Protein AF-A0A661DTH5-F1 (afdb_monomer_lite)

pLDDT: mean 93.06, std 5.43, range [72.56, 98.31]

Sequence (80 aa):
SLIGTGESVASRLFVGWFGPRGLASIVFAIIVINAKVPNGEFMALVVICTVFFSLVAHGVTAHPLARWIAKKEAEAEAEA

Foldseek 3Di:
DCPPVPDDPLVVVLVVLVDQQDDVLLVVLVVQVVVVPVCSVVSNVVSVVRNVVSCVVSVVVVVVSVVVVVVVVVVVVVVD

Radius of gyration: 18.2 Å; chains: 1; bounding box: 34×24×54 Å

Secondary structure (DSSP, 8-state):
--TTS---HHHHHHHHHS----HHHHHHHHHHHHTT-TTHHHHHHHHHHHHHHHHHHHHHHHHHHHHHHHHHHHHHHH--

Structure (mmCIF, N/CA/C/O backbone):
data_AF-A0A661DTH5-F1
#
_entry.id   AF-A0A661DTH5-F1
#
loop_
_atom_site.group_PDB
_atom_site.id
_atom_site.type_symbol
_atom_site.label_atom_id
_atom_site.label_alt_id
_atom_site.label_comp_id
_atom_site.label_asym_id
_atom_site.label_entity_id
_atom_site.label_seq_id
_atom_site.pdbx_PDB_ins_code
_atom_site.Cartn_x
_atom_site.Cartn_y
_atom_site.Cartn_z
_atom_site.occupancy
_atom_site.B_iso_or_equiv
_atom_site.auth_seq_id
_atom_site.auth_comp_id
_atom_site.auth_asym_id
_atom_site.auth_atom_id
_atom_site.pdbx_PDB_model_num
ATOM 1 N N . SER A 1 1 ? 10.672 10.867 -4.322 1.00 76.44 1 SER A N 1
ATOM 2 C CA . SER A 1 1 ? 10.157 11.283 -5.643 1.00 76.44 1 SER A CA 1
ATOM 3 C C . SER A 1 1 ? 11.152 10.832 -6.696 1.00 76.44 1 SER A C 1
ATOM 5 O O . SER A 1 1 ? 12.335 11.009 -6.452 1.00 76.44 1 SER A O 1
ATOM 7 N N . LEU A 1 2 ? 10.701 10.245 -7.812 1.00 87.81 2 LEU A N 1
ATOM 8 C CA . LEU A 1 2 ? 11.566 9.860 -8.947 1.00 87.81 2 LEU A CA 1
ATOM 9 C C . LEU A 1 2 ? 11.607 10.935 -10.053 1.00 87.81 2 LEU A C 1
ATOM 11 O O . LEU A 1 2 ? 12.122 10.703 -11.144 1.00 87.81 2 LEU A O 1
ATOM 15 N N . ILE A 1 3 ? 11.031 12.114 -9.802 1.00 90.88 3 ILE A N 1
ATOM 16 C CA . ILE A 1 3 ? 11.115 13.255 -10.723 1.00 90.88 3 ILE A CA 1
ATOM 17 C C . ILE A 1 3 ? 12.589 13.655 -10.877 1.00 90.88 3 ILE A C 1
ATOM 19 O O . ILE A 1 3 ? 13.280 13.819 -9.877 1.00 90.88 3 ILE A O 1
ATOM 23 N N . GLY A 1 4 ? 13.049 13.820 -12.119 1.00 90.75 4 GLY A N 1
ATOM 24 C CA . GLY A 1 4 ? 14.417 14.257 -12.424 1.00 90.75 4 GLY A CA 1
ATOM 25 C C . GLY A 1 4 ? 15.465 13.142 -12.489 1.00 90.75 4 GLY A C 1
ATOM 26 O O . GLY A 1 4 ? 16.634 13.441 -12.685 1.00 90.75 4 GLY A O 1
ATOM 27 N N . THR A 1 5 ? 15.066 11.873 -12.360 1.00 90.12 5 THR A N 1
ATOM 28 C CA . THR A 1 5 ? 15.986 10.717 -12.426 1.00 90.12 5 THR A CA 1
ATOM 29 C C . THR A 1 5 ? 16.304 10.245 -13.850 1.00 90.12 5 THR A C 1
ATOM 31 O O . THR A 1 5 ? 17.120 9.351 -14.016 1.00 90.12 5 THR A O 1
ATOM 34 N N . GLY A 1 6 ? 15.659 10.813 -14.876 1.00 89.31 6 GLY A N 1
ATOM 35 C CA . GLY A 1 6 ? 15.740 10.318 -16.258 1.00 89.31 6 GLY A CA 1
ATOM 36 C C . GLY A 1 6 ? 14.865 9.088 -16.537 1.00 89.31 6 GLY A C 1
ATOM 37 O O . GLY A 1 6 ? 14.667 8.745 -17.695 1.00 89.31 6 GLY A O 1
ATOM 38 N N . GLU A 1 7 ? 14.278 8.481 -15.500 1.00 88.81 7 GLU A N 1
ATOM 39 C CA . GLU A 1 7 ? 13.380 7.330 -15.623 1.00 88.81 7 GLU A CA 1
ATOM 40 C C . GLU A 1 7 ? 12.116 7.637 -16.428 1.00 88.81 7 GLU A C 1
ATOM 42 O O . GLU A 1 7 ? 11.480 8.694 -16.275 1.00 88.81 7 GLU A O 1
ATOM 47 N N . SER A 1 8 ? 11.697 6.647 -17.219 1.00 90.19 8 SER A N 1
ATOM 48 C CA . SER A 1 8 ? 10.460 6.717 -17.988 1.00 90.19 8 SER A CA 1
ATOM 49 C C . SER A 1 8 ? 9.250 6.911 -17.064 1.00 90.19 8 SER A C 1
ATOM 51 O O . SER A 1 8 ? 9.206 6.450 -15.918 1.00 90.19 8 SER A O 1
ATOM 53 N N . VAL A 1 9 ? 8.210 7.592 -17.554 1.00 89.75 9 VAL A N 1
ATOM 54 C CA . VAL A 1 9 ? 6.974 7.795 -16.773 1.00 89.75 9 VAL A CA 1
ATOM 55 C C . VAL A 1 9 ? 6.339 6.452 -16.385 1.00 89.75 9 VAL A C 1
ATOM 57 O O . VAL A 1 9 ? 5.810 6.327 -15.281 1.00 89.75 9 VAL A O 1
ATOM 60 N N . ALA A 1 10 ? 6.436 5.443 -17.255 1.00 90.06 10 ALA A N 1
ATOM 61 C CA . ALA A 1 10 ? 5.920 4.100 -17.004 1.00 90.06 10 ALA A CA 1
ATOM 62 C C . ALA A 1 10 ? 6.653 3.403 -15.843 1.00 90.06 10 ALA A C 1
ATOM 64 O O . ALA A 1 10 ? 5.991 2.934 -14.917 1.00 90.06 10 ALA A O 1
ATOM 65 N N . SER A 1 11 ? 7.993 3.414 -15.846 1.00 90.50 11 SER A N 1
ATOM 66 C CA . SER A 1 11 ? 8.832 2.883 -14.757 1.00 90.50 11 SER A CA 1
ATOM 67 C C . SER 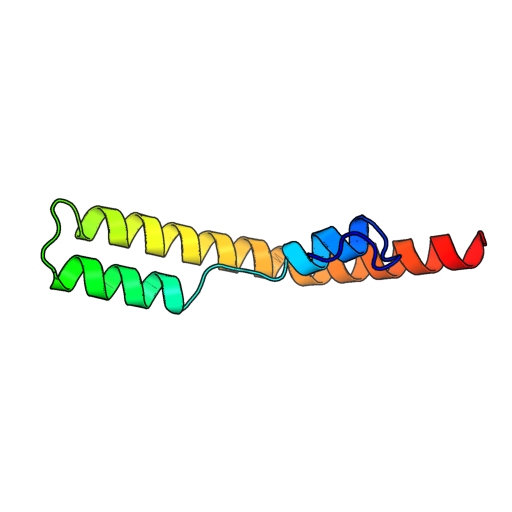A 1 11 ? 8.492 3.558 -13.423 1.00 90.50 11 SER A C 1
ATOM 69 O O . SER A 1 11 ? 8.181 2.907 -12.422 1.00 90.50 11 SER A O 1
ATOM 71 N N . ARG A 1 12 ? 8.387 4.892 -13.426 1.00 92.12 12 ARG A N 1
ATOM 72 C CA . ARG A 1 12 ? 8.037 5.669 -12.227 1.00 92.12 12 ARG A CA 1
ATOM 73 C C . ARG A 1 12 ? 6.662 5.311 -11.659 1.00 92.12 12 ARG A C 1
ATOM 75 O O . ARG A 1 12 ? 6.517 5.207 -10.440 1.00 92.12 12 ARG A O 1
ATOM 82 N N . LEU A 1 13 ? 5.654 5.148 -12.517 1.00 90.62 13 LEU A N 1
ATOM 83 C CA . LEU A 1 13 ? 4.306 4.752 -12.098 1.00 90.62 13 LEU A CA 1
ATOM 84 C C . LEU A 1 13 ? 4.271 3.313 -11.581 1.00 90.62 13 LEU A C 1
ATOM 86 O O . LEU A 1 13 ? 3.568 3.041 -10.614 1.00 90.62 13 LEU A O 1
ATOM 90 N N . PHE A 1 14 ? 5.052 2.412 -12.169 1.00 90.50 14 PHE A N 1
ATOM 91 C CA . PHE A 1 14 ? 5.154 1.027 -11.719 1.00 90.50 14 PHE A CA 1
ATOM 92 C C . PHE A 1 14 ? 5.788 0.886 -10.345 1.00 90.50 14 PHE A C 1
ATOM 94 O O . PHE A 1 14 ? 5.254 0.178 -9.494 1.00 90.50 14 PHE A O 1
ATOM 101 N N . VAL A 1 15 ? 6.875 1.614 -10.092 1.00 90.81 15 VAL A N 1
ATOM 102 C CA . VAL A 1 15 ? 7.472 1.672 -8.755 1.00 90.81 15 VAL A CA 1
ATOM 103 C C . VAL A 1 15 ? 6.465 2.234 -7.749 1.00 90.81 15 VAL A C 1
ATOM 105 O O . VAL A 1 15 ? 6.329 1.702 -6.652 1.00 90.81 15 VAL A O 1
ATOM 108 N N . GLY A 1 16 ? 5.697 3.262 -8.127 1.00 89.94 16 GLY A N 1
ATOM 109 C CA . GLY A 1 16 ? 4.606 3.783 -7.295 1.00 89.94 16 GLY A CA 1
ATOM 110 C C . GLY A 1 16 ? 3.468 2.778 -7.068 1.00 89.94 16 GLY A C 1
ATOM 111 O O . GLY A 1 16 ? 2.860 2.764 -6.000 1.00 89.94 16 GLY A O 1
ATOM 112 N N . TRP A 1 17 ? 3.200 1.916 -8.049 1.00 91.31 17 TRP A N 1
ATOM 113 C CA . TRP A 1 17 ? 2.221 0.835 -7.958 1.00 91.31 17 TRP A CA 1
ATOM 114 C C . TRP A 1 17 ? 2.673 -0.292 -7.013 1.00 91.31 17 TRP A C 1
ATOM 116 O O . TRP A 1 17 ? 1.826 -0.974 -6.439 1.00 91.31 17 TRP A O 1
ATOM 126 N N . PHE A 1 18 ? 3.984 -0.444 -6.781 1.00 84.12 18 PHE A N 1
ATOM 127 C CA . PHE A 1 18 ? 4.632 -1.395 -5.857 1.00 84.12 18 PHE A CA 1
ATOM 128 C C . PHE A 1 18 ? 4.472 -1.057 -4.358 1.00 84.12 18 PHE A C 1
ATOM 130 O O . PHE A 1 18 ? 5.359 -1.303 -3.543 1.00 84.12 18 PHE A O 1
ATOM 137 N N . GLY A 1 19 ? 3.317 -0.509 -3.973 1.00 86.44 19 GLY A N 1
ATOM 138 C CA . GLY A 1 19 ? 3.009 -0.097 -2.601 1.00 86.44 19 GLY A CA 1
ATOM 139 C C . GLY A 1 19 ? 1.636 -0.559 -2.107 1.00 86.44 19 GLY A C 1
ATOM 140 O O . GLY A 1 19 ? 0.816 0.296 -1.759 1.00 86.44 19 GLY A O 1
ATOM 141 N N . PRO A 1 20 ? 1.338 -1.874 -2.070 1.00 94.25 20 PRO A N 1
ATOM 142 C CA . PRO A 1 20 ? 0.071 -2.348 -1.526 1.00 94.25 20 PRO A CA 1
ATOM 143 C C . PRO A 1 20 ? -0.067 -2.004 -0.035 1.00 94.25 20 PRO A C 1
ATOM 145 O O . PRO A 1 20 ? 0.907 -1.964 0.721 1.00 94.25 20 PRO A O 1
ATOM 148 N N . ARG A 1 21 ? -1.306 -1.782 0.415 1.00 96.25 21 ARG A N 1
ATOM 149 C CA . ARG A 1 21 ? -1.620 -1.639 1.846 1.00 96.25 21 ARG A CA 1
ATOM 150 C C . ARG A 1 21 ? -1.393 -2.979 2.558 1.00 96.25 21 ARG A C 1
ATOM 152 O O . ARG A 1 21 ? -1.674 -4.032 1.995 1.00 96.25 21 ARG A O 1
ATOM 159 N N . GLY A 1 22 ? -0.914 -2.945 3.804 1.00 93.06 22 GLY A N 1
ATOM 160 C CA . GLY A 1 22 ? -0.508 -4.158 4.528 1.00 93.06 22 GLY A CA 1
ATOM 161 C C . GLY A 1 22 ? -0.474 -4.000 6.050 1.00 93.06 22 GLY A C 1
ATOM 162 O O . GLY A 1 22 ? -1.347 -3.359 6.635 1.00 93.06 22 GLY A O 1
ATOM 163 N N . LEU A 1 23 ? 0.555 -4.574 6.689 1.00 94.81 23 LEU A N 1
ATOM 164 C CA . LEU A 1 23 ? 0.674 -4.712 8.150 1.00 94.81 23 LEU A CA 1
ATOM 165 C C . LEU A 1 23 ? 0.512 -3.393 8.913 1.00 94.81 23 LEU A C 1
ATOM 167 O O . LEU A 1 23 ? -0.211 -3.357 9.904 1.00 94.81 23 LEU A O 1
ATOM 171 N N . ALA A 1 24 ? 1.133 -2.305 8.450 1.00 96.69 24 ALA A N 1
ATOM 172 C CA . ALA A 1 24 ? 1.070 -1.021 9.152 1.00 96.69 24 ALA A CA 1
ATOM 173 C C . ALA A 1 24 ? -0.375 -0.515 9.304 1.00 96.69 24 ALA A C 1
ATOM 175 O O . ALA A 1 24 ? -0.762 -0.039 10.369 1.00 96.69 24 ALA A O 1
ATOM 176 N N . SER A 1 25 ? -1.201 -0.674 8.264 1.00 97.62 25 SER A N 1
ATOM 177 C CA . SER A 1 25 ? -2.616 -0.297 8.317 1.00 97.62 25 SER A CA 1
ATOM 178 C C . SER A 1 25 ? -3.390 -1.145 9.331 1.00 97.62 25 SER A C 1
ATOM 180 O O . SER A 1 25 ? -4.191 -0.599 10.084 1.00 97.62 25 SER A O 1
ATOM 182 N N . ILE A 1 26 ? -3.115 -2.451 9.403 1.00 97.38 26 ILE A N 1
ATOM 183 C CA . ILE A 1 26 ? -3.750 -3.357 10.373 1.00 97.38 26 ILE A CA 1
ATOM 184 C C . ILE A 1 26 ? -3.356 -2.999 11.811 1.00 97.38 26 ILE A C 1
ATOM 186 O O . ILE A 1 26 ? -4.222 -2.915 12.678 1.00 97.38 26 ILE A O 1
ATOM 190 N N . VAL A 1 27 ? -2.074 -2.719 12.063 1.00 98.06 27 VAL A N 1
ATOM 191 C CA . VAL A 1 27 ? -1.597 -2.288 13.387 1.00 98.06 27 VAL A CA 1
ATOM 192 C C . VAL A 1 27 ? -2.299 -1.001 13.823 1.00 98.06 27 VAL A C 1
ATOM 194 O O . VAL A 1 27 ? -2.770 -0.920 14.956 1.00 98.06 27 VAL A O 1
ATOM 197 N N . PHE A 1 28 ? -2.460 -0.023 12.926 1.00 97.88 28 PHE A N 1
ATOM 198 C CA . PHE A 1 28 ? -3.214 1.191 13.248 1.00 97.88 28 PHE A CA 1
ATOM 199 C C . PHE A 1 28 ? -4.695 0.926 13.525 1.00 97.88 28 PHE A C 1
ATOM 201 O O . PHE A 1 28 ? -5.238 1.515 14.457 1.00 97.88 28 PHE A O 1
ATOM 208 N N . ALA A 1 29 ? -5.345 0.022 12.788 1.00 97.88 29 ALA A N 1
ATOM 209 C CA . ALA A 1 29 ? -6.723 -0.368 13.087 1.00 97.88 29 ALA A CA 1
ATOM 210 C C . ALA A 1 29 ? -6.853 -0.973 14.498 1.00 97.88 29 ALA A C 1
ATOM 212 O O . ALA A 1 29 ? -7.774 -0.621 15.233 1.00 97.88 29 ALA A O 1
ATOM 213 N N . ILE A 1 30 ? -5.894 -1.809 14.914 1.00 98.00 30 ILE A N 1
ATOM 214 C CA . ILE A 1 30 ? -5.847 -2.372 16.273 1.00 98.00 30 ILE A CA 1
ATOM 215 C C . ILE A 1 30 ? -5.664 -1.265 17.321 1.00 98.00 30 ILE A C 1
ATOM 217 O O . ILE A 1 30 ? -6.352 -1.269 18.341 1.00 98.00 30 ILE A O 1
ATOM 221 N N . ILE A 1 31 ? -4.781 -0.291 17.072 1.00 98.19 31 ILE A N 1
ATOM 222 C CA . ILE A 1 31 ? -4.586 0.865 17.965 1.00 98.19 31 ILE A CA 1
ATOM 223 C C . ILE A 1 31 ? -5.892 1.659 18.121 1.00 98.19 31 ILE A C 1
ATOM 225 O O . ILE A 1 31 ? -6.265 1.995 19.242 1.00 98.19 31 ILE A O 1
ATOM 229 N N . VAL A 1 32 ? -6.611 1.918 17.023 1.00 97.81 32 VAL A N 1
ATOM 230 C CA . VAL A 1 32 ? -7.896 2.645 17.024 1.00 97.81 32 VAL A CA 1
ATOM 231 C C . VAL A 1 32 ? -8.967 1.904 17.829 1.00 97.81 32 VAL A C 1
ATOM 233 O O . VAL A 1 32 ? -9.651 2.527 18.644 1.00 97.81 32 VAL A O 1
ATOM 236 N N . ILE A 1 33 ? -9.090 0.585 17.644 1.00 98.06 33 ILE A N 1
ATOM 237 C CA . ILE A 1 33 ? -10.018 -0.249 18.423 1.00 98.06 33 ILE A CA 1
ATOM 238 C C . ILE A 1 33 ? -9.660 -0.192 19.915 1.00 98.06 33 ILE A C 1
ATOM 240 O O . ILE A 1 33 ? -10.526 0.071 20.748 1.00 98.06 33 ILE A O 1
ATOM 244 N N . ASN A 1 34 ? -8.382 -0.377 20.260 1.00 98.06 34 ASN A N 1
ATOM 245 C CA . ASN A 1 34 ? -7.921 -0.365 21.652 1.00 98.06 34 ASN A C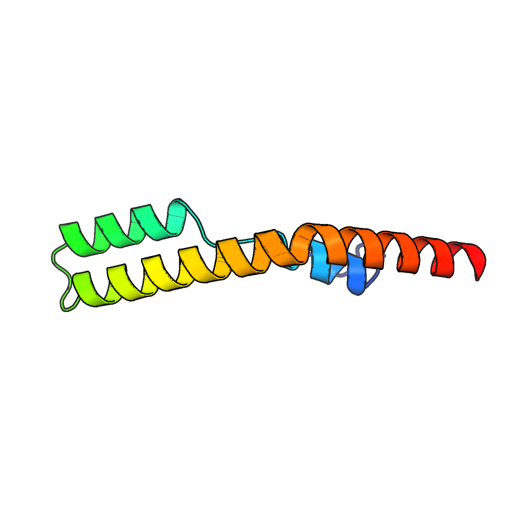A 1
ATOM 246 C C . ASN A 1 34 ? -8.107 0.998 22.329 1.00 98.06 34 ASN A C 1
ATOM 248 O O . ASN A 1 34 ? -8.414 1.060 23.519 1.00 98.06 34 ASN A O 1
ATOM 252 N N . ALA A 1 35 ? -7.973 2.088 21.574 1.00 98.00 35 ALA A N 1
ATOM 253 C CA . ALA A 1 35 ? -8.236 3.441 22.050 1.00 98.00 35 ALA A CA 1
ATOM 254 C C . ALA A 1 35 ? -9.738 3.754 22.212 1.00 98.00 35 ALA A C 1
ATOM 256 O O . ALA A 1 35 ? -10.078 4.851 22.651 1.00 98.00 35 ALA A O 1
ATOM 257 N N . LYS A 1 36 ? -10.637 2.811 21.881 1.00 97.19 36 LYS A N 1
ATOM 258 C CA . LYS A 1 36 ? -12.103 2.956 21.960 1.00 97.19 36 LYS A CA 1
ATOM 259 C C . LYS A 1 36 ? -12.613 4.202 21.235 1.00 97.19 36 LYS A C 1
ATOM 261 O O . LYS A 1 36 ? -13.537 4.874 21.693 1.00 97.19 36 LYS A O 1
ATOM 266 N N . VAL A 1 37 ? -11.998 4.511 20.095 1.00 97.25 37 VAL A N 1
ATOM 267 C CA . VAL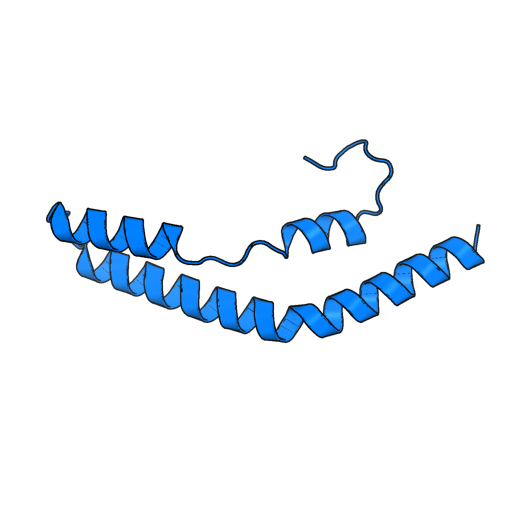 A 1 37 ? -12.432 5.620 19.243 1.00 97.25 37 VAL A CA 1
ATOM 268 C C . VAL A 1 37 ? -13.870 5.347 18.780 1.00 97.25 37 VAL A C 1
ATOM 270 O O . VAL A 1 37 ? -14.170 4.212 18.388 1.00 97.25 37 VAL A O 1
ATOM 273 N N . PRO A 1 38 ? -14.769 6.350 18.798 1.00 98.06 38 PRO A N 1
ATOM 274 C CA . PRO A 1 38 ? -16.110 6.195 18.249 1.00 98.06 38 PRO A CA 1
ATOM 275 C C . PRO A 1 38 ? -16.061 5.635 16.822 1.00 98.06 38 PRO A C 1
ATOM 277 O O . PRO A 1 38 ? -15.310 6.130 15.984 1.00 98.06 38 PRO A O 1
ATOM 280 N N . ASN A 1 39 ? -16.862 4.604 16.545 1.00 97.38 39 ASN A N 1
ATOM 281 C CA . ASN A 1 39 ? -16.884 3.879 15.266 1.00 97.38 39 ASN A CA 1
ATOM 282 C C . ASN A 1 39 ? -15.574 3.145 14.896 1.00 97.38 39 ASN A C 1
ATOM 284 O O . ASN A 1 39 ? -15.358 2.832 13.725 1.00 97.38 39 ASN A O 1
ATOM 288 N N . GLY A 1 40 ? -14.711 2.827 15.867 1.00 97.62 40 GLY A N 1
ATOM 289 C CA . GLY A 1 40 ? -13.435 2.144 15.619 1.00 97.62 40 GLY A CA 1
ATOM 290 C C . GLY A 1 40 ? -13.565 0.792 14.904 1.00 97.62 40 GLY A C 1
ATOM 291 O O . GLY A 1 40 ? -12.753 0.483 14.035 1.00 97.62 40 GLY A O 1
ATOM 292 N N . GLU A 1 41 ? -14.617 0.018 15.190 1.00 97.12 41 GLU A N 1
ATOM 293 C CA . GLU A 1 41 ? -14.897 -1.244 14.483 1.00 97.12 41 GLU A CA 1
ATOM 294 C C . GLU A 1 41 ? -15.216 -1.022 13.000 1.00 97.12 41 GLU A C 1
ATOM 296 O O . GLU A 1 41 ? -14.696 -1.727 12.135 1.00 97.12 41 GLU A O 1
ATOM 301 N N . PHE A 1 42 ? -16.014 0.004 12.686 1.00 98.12 42 PHE A N 1
ATOM 302 C CA . PHE A 1 42 ? -16.317 0.369 11.303 1.00 98.12 42 PHE A CA 1
ATOM 303 C C . PHE A 1 42 ? -15.052 0.811 10.558 1.00 98.12 42 PHE A C 1
ATOM 305 O O . PHE A 1 42 ? -14.805 0.370 9.436 1.00 98.12 42 PHE A O 1
ATOM 312 N N . MET A 1 43 ? -14.202 1.621 11.198 1.00 98.19 43 MET A N 1
ATOM 313 C CA . MET A 1 43 ? -12.908 2.013 10.632 1.00 98.19 43 MET A CA 1
ATOM 314 C C . MET A 1 43 ? -12.018 0.795 10.361 1.00 98.19 43 MET A C 1
ATOM 316 O O . MET A 1 43 ? -11.410 0.703 9.295 1.00 98.19 43 MET A O 1
ATOM 320 N N . ALA A 1 44 ? -11.961 -0.158 11.293 1.00 97.81 44 ALA A N 1
ATOM 321 C CA . ALA A 1 44 ? -11.193 -1.383 11.119 1.00 97.81 44 ALA A CA 1
ATOM 322 C C . ALA A 1 44 ? -11.710 -2.224 9.946 1.00 97.81 44 ALA A C 1
ATOM 324 O O . ALA A 1 44 ? -10.905 -2.699 9.147 1.00 97.81 44 ALA A O 1
ATOM 325 N N . LEU A 1 45 ? -13.031 -2.339 9.778 1.00 98.25 45 LEU A N 1
ATOM 326 C CA . LEU A 1 45 ? -13.635 -3.023 8.635 1.00 98.25 45 LEU A CA 1
ATOM 327 C C . LEU A 1 45 ? -13.226 -2.368 7.308 1.00 98.25 45 LEU A C 1
ATOM 329 O O . LEU A 1 45 ? -12.771 -3.059 6.397 1.00 98.25 45 LEU A O 1
ATOM 333 N N . VAL A 1 46 ? -13.284 -1.035 7.219 1.00 98.12 46 VAL A N 1
ATOM 334 C CA . VAL A 1 46 ? -12.822 -0.288 6.035 1.00 98.12 46 VAL A CA 1
ATOM 335 C C . VAL A 1 46 ? -11.340 -0.549 5.757 1.00 98.12 46 VAL A C 1
ATOM 337 O O . VAL A 1 46 ? -10.957 -0.783 4.607 1.00 98.12 46 VAL A O 1
ATOM 340 N N . VAL A 1 47 ? -10.495 -0.543 6.792 1.00 98.25 47 VAL A N 1
ATOM 341 C CA . VAL A 1 47 ? -9.060 -0.826 6.657 1.00 98.25 47 VAL A CA 1
ATOM 342 C C . VAL A 1 47 ? -8.826 -2.245 6.142 1.00 98.25 47 VAL A C 1
ATOM 344 O O . VAL A 1 47 ? -8.062 -2.416 5.193 1.00 98.25 47 VAL A O 1
ATOM 347 N N . ILE A 1 48 ? -9.495 -3.245 6.717 1.00 98.00 48 ILE A N 1
ATOM 348 C CA . ILE A 1 48 ? -9.363 -4.650 6.315 1.00 98.00 48 ILE A CA 1
ATOM 349 C C . ILE A 1 48 ? -9.788 -4.827 4.855 1.00 98.00 48 ILE A C 1
ATOM 351 O O . ILE A 1 48 ? -9.030 -5.396 4.071 1.00 98.00 48 ILE A O 1
ATOM 355 N N . CYS A 1 49 ? -10.942 -4.281 4.456 1.00 98.31 49 CYS A N 1
ATOM 356 C CA . CYS A 1 49 ? -11.392 -4.316 3.064 1.00 98.31 49 CYS A CA 1
ATOM 357 C C . CYS A 1 49 ? -10.387 -3.637 2.124 1.00 98.31 49 CYS A C 1
ATOM 359 O O . CYS A 1 49 ? -10.057 -4.183 1.074 1.00 98.31 49 CYS A O 1
ATOM 361 N N . THR A 1 50 ? -9.851 -2.477 2.511 1.00 97.81 50 THR A N 1
ATOM 362 C CA . THR A 1 50 ? -8.851 -1.749 1.714 1.00 97.81 50 THR A CA 1
ATOM 363 C C . THR A 1 50 ? -7.573 -2.567 1.535 1.00 97.81 50 THR A C 1
ATOM 365 O O . THR A 1 50 ? -7.049 -2.651 0.427 1.00 97.81 50 THR A O 1
ATOM 368 N N . VAL A 1 51 ? -7.071 -3.182 2.610 1.00 97.69 51 VAL A N 1
ATOM 369 C CA . VAL A 1 51 ? -5.886 -4.051 2.574 1.00 97.69 51 VAL A CA 1
ATOM 370 C C . VAL A 1 51 ? -6.147 -5.260 1.679 1.00 97.69 51 VAL A C 1
ATOM 372 O O . VAL A 1 51 ? -5.340 -5.535 0.796 1.00 97.69 51 VAL A O 1
ATOM 375 N N . PHE A 1 52 ? -7.295 -5.923 1.835 1.00 97.81 52 PHE A N 1
ATOM 376 C CA . PHE A 1 52 ? -7.676 -7.074 1.018 1.00 97.81 52 PHE A CA 1
ATOM 377 C C . PHE A 1 52 ? -7.737 -6.728 -0.474 1.00 97.81 52 PHE A C 1
ATOM 379 O O . PHE A 1 52 ? -7.052 -7.356 -1.281 1.00 97.81 52 PHE A O 1
ATOM 386 N N . PHE A 1 53 ? -8.495 -5.693 -0.850 1.00 97.62 53 PHE A N 1
ATOM 387 C CA . PHE A 1 53 ? -8.604 -5.287 -2.250 1.00 97.62 53 PHE A CA 1
ATOM 388 C C . PHE A 1 53 ? -7.270 -4.801 -2.817 1.00 97.62 53 PHE A C 1
ATOM 390 O O . PHE A 1 53 ? -6.962 -5.099 -3.967 1.00 97.62 53 PHE A O 1
ATOM 397 N N . SER A 1 54 ? -6.452 -4.108 -2.020 1.00 96.69 54 SER A N 1
ATOM 398 C CA . SER A 1 54 ? -5.117 -3.676 -2.436 1.00 96.69 54 SER A CA 1
ATOM 399 C C . SER A 1 54 ? -4.192 -4.864 -2.706 1.00 96.69 54 SER A C 1
ATOM 401 O O . SER A 1 54 ? -3.520 -4.867 -3.733 1.00 96.69 54 SER A O 1
ATOM 403 N N . LEU A 1 55 ? -4.190 -5.880 -1.839 1.00 95.12 55 LEU A N 1
ATOM 404 C CA . LEU A 1 55 ? -3.421 -7.114 -2.021 1.00 95.12 55 LEU A CA 1
ATOM 405 C C . LEU A 1 55 ? -3.857 -7.877 -3.269 1.00 95.12 55 LEU A C 1
ATOM 407 O O . LEU A 1 55 ? -3.007 -8.269 -4.064 1.00 95.12 55 LEU A O 1
ATOM 411 N N . VAL A 1 56 ? -5.166 -8.057 -3.466 1.00 95.94 56 VAL A N 1
ATOM 412 C CA . VAL A 1 56 ? -5.702 -8.754 -4.643 1.00 95.94 56 VAL A CA 1
ATOM 413 C C . VAL A 1 56 ? -5.370 -7.986 -5.920 1.00 95.94 56 VAL A C 1
ATOM 415 O O . VAL A 1 56 ? -4.800 -8.560 -6.845 1.00 95.94 56 VAL A O 1
ATOM 418 N N . ALA A 1 57 ? -5.669 -6.684 -5.968 1.00 95.00 57 ALA A N 1
ATOM 419 C CA . ALA A 1 57 ? -5.392 -5.857 -7.136 1.00 95.00 57 ALA A CA 1
ATOM 420 C C . ALA A 1 57 ? -3.896 -5.851 -7.465 1.00 95.00 57 ALA A C 1
ATOM 422 O O . ALA A 1 57 ? -3.521 -6.059 -8.617 1.00 95.00 57 ALA A O 1
ATOM 423 N N . HIS A 1 58 ? -3.032 -5.672 -6.465 1.00 94.62 58 HIS A N 1
ATOM 424 C CA . HIS A 1 58 ? -1.590 -5.664 -6.674 1.00 94.62 58 HIS A CA 1
ATOM 425 C C . HIS A 1 58 ? -1.066 -7.041 -7.103 1.00 94.62 58 HIS A C 1
ATOM 427 O O . HIS A 1 58 ? -0.355 -7.137 -8.098 1.00 94.62 58 HIS A O 1
ATOM 433 N N . GLY A 1 59 ? -1.476 -8.118 -6.429 1.00 93.25 59 GLY A N 1
ATOM 434 C CA . GLY A 1 59 ? -1.062 -9.483 -6.761 1.00 93.25 59 GLY A CA 1
ATOM 435 C C . GLY A 1 59 ? -1.457 -9.902 -8.179 1.00 93.25 59 GLY A C 1
ATOM 436 O O . GLY A 1 59 ? -0.643 -10.473 -8.900 1.00 93.25 59 GLY A O 1
ATOM 437 N N . VAL A 1 60 ? -2.673 -9.558 -8.617 1.00 96.00 60 VAL A N 1
ATOM 438 C CA . VAL A 1 60 ? -3.149 -9.849 -9.981 1.00 96.00 60 VAL A CA 1
ATOM 439 C C . VAL A 1 60 ? -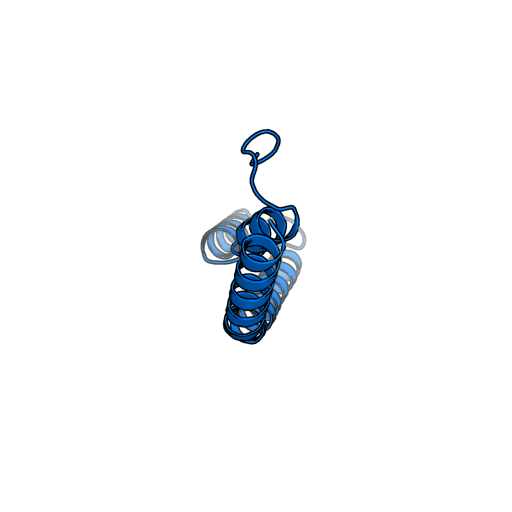2.418 -9.003 -11.029 1.00 96.00 60 VAL A C 1
ATOM 441 O O . VAL A 1 60 ? -2.125 -9.492 -12.120 1.00 96.00 60 VAL A O 1
ATOM 444 N N . THR A 1 61 ? -2.106 -7.740 -10.724 1.00 94.69 61 THR A N 1
ATOM 445 C CA . THR A 1 61 ? -1.513 -6.807 -11.699 1.00 94.69 61 THR A CA 1
ATOM 446 C C . THR A 1 61 ? 0.014 -6.825 -11.748 1.00 94.69 61 THR A C 1
ATOM 448 O O . THR A 1 61 ? 0.567 -6.422 -12.768 1.00 94.69 61 THR A O 1
ATOM 451 N N . ALA A 1 62 ? 0.710 -7.319 -10.720 1.00 92.31 62 ALA A N 1
ATOM 452 C CA . ALA A 1 62 ? 2.171 -7.244 -10.626 1.00 92.31 62 ALA A CA 1
ATOM 453 C C . ALA A 1 62 ? 2.883 -7.918 -11.811 1.00 92.31 62 ALA A C 1
ATOM 455 O O . ALA A 1 62 ? 3.691 -7.293 -12.497 1.00 92.31 62 ALA A O 1
ATOM 456 N N . HIS A 1 63 ? 2.546 -9.179 -12.092 1.00 92.12 63 HIS A N 1
ATOM 457 C CA . HIS A 1 63 ? 3.158 -9.939 -13.182 1.00 92.12 63 HIS A CA 1
ATOM 458 C C . HIS A 1 63 ? 2.857 -9.372 -14.588 1.00 92.12 63 HIS A C 1
ATOM 460 O O . HIS A 1 63 ? 3.798 -9.206 -15.371 1.00 92.12 63 HIS A O 1
ATOM 466 N N . PRO A 1 64 ? 1.599 -9.047 -14.960 1.00 93.88 64 PRO A N 1
ATOM 467 C CA . PRO A 1 64 ? 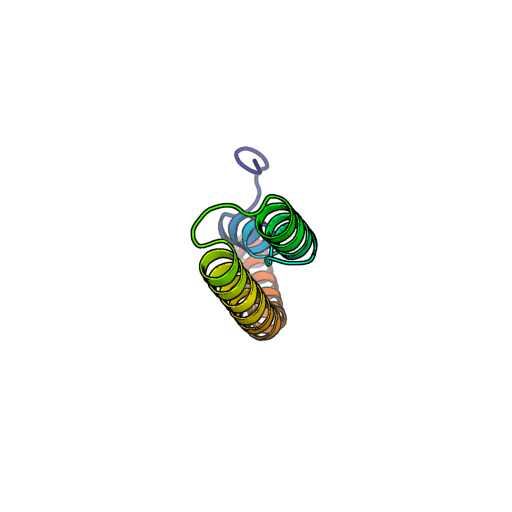1.326 -8.473 -16.276 1.00 93.88 64 PRO A CA 1
ATOM 468 C C . PRO A 1 64 ? 1.925 -7.071 -16.460 1.00 93.88 64 PRO A C 1
ATOM 470 O O . PRO A 1 64 ? 2.449 -6.804 -17.542 1.00 93.88 64 PRO A O 1
ATOM 473 N N . LEU A 1 65 ? 1.924 -6.200 -15.438 1.00 93.19 65 LEU A N 1
ATOM 474 C CA . LEU A 1 65 ? 2.574 -4.885 -15.549 1.00 93.19 65 LEU A CA 1
ATOM 475 C C . LEU A 1 65 ? 4.087 -5.018 -15.738 1.00 93.19 65 LEU A C 1
ATOM 477 O O . LEU A 1 65 ? 4.637 -4.336 -16.598 1.00 93.19 65 LEU A O 1
ATOM 481 N N . ALA A 1 66 ? 4.745 -5.917 -14.998 1.00 92.94 66 ALA A N 1
ATOM 482 C CA . ALA A 1 66 ? 6.185 -6.139 -15.134 1.00 92.94 66 ALA A CA 1
ATOM 483 C C . ALA A 1 66 ? 6.565 -6.536 -16.572 1.00 92.94 66 ALA A C 1
ATOM 485 O O . ALA A 1 66 ? 7.486 -5.969 -17.158 1.00 92.94 66 ALA A O 1
ATOM 486 N N . ARG A 1 67 ? 5.805 -7.456 -17.185 1.00 94.31 67 ARG A N 1
ATOM 487 C CA . ARG A 1 67 ? 6.018 -7.858 -18.588 1.00 94.31 67 ARG A CA 1
ATOM 488 C C . ARG A 1 67 ? 5.755 -6.719 -19.570 1.00 94.31 67 ARG A C 1
ATOM 490 O O . ARG A 1 67 ? 6.478 -6.591 -20.554 1.00 94.31 67 ARG A O 1
ATOM 497 N N . TRP A 1 68 ? 4.721 -5.916 -19.329 1.00 92.50 68 TRP A N 1
ATOM 498 C CA . TRP A 1 68 ? 4.381 -4.788 -20.197 1.00 92.50 68 TRP A CA 1
ATOM 499 C C . TRP A 1 68 ? 5.470 -3.707 -20.191 1.00 92.50 68 TRP A C 1
ATOM 501 O O . TRP A 1 68 ? 5.815 -3.191 -21.252 1.00 92.50 68 TRP A O 1
ATOM 511 N N . ILE A 1 69 ? 6.057 -3.418 -19.029 1.00 92.44 69 ILE A N 1
ATOM 512 C CA . ILE A 1 69 ? 7.134 -2.425 -18.890 1.00 92.44 69 ILE A CA 1
ATOM 513 C C . ILE A 1 69 ? 8.420 -2.921 -19.527 1.00 92.44 69 ILE A C 1
ATOM 515 O O . ILE A 1 69 ? 9.001 -2.193 -20.321 1.00 92.44 69 ILE A O 1
ATOM 519 N N . ALA A 1 70 ? 8.800 -4.177 -19.276 1.00 91.62 70 ALA A N 1
ATOM 520 C CA . ALA A 1 70 ? 9.970 -4.772 -19.915 1.00 91.62 70 ALA A CA 1
ATOM 521 C C . ALA A 1 70 ? 9.885 -4.696 -21.453 1.00 91.62 70 ALA A C 1
ATOM 523 O O . ALA A 1 70 ? 10.872 -4.402 -22.118 1.00 91.62 70 ALA A O 1
ATOM 524 N N . LYS A 1 71 ? 8.688 -4.898 -22.028 1.00 92.62 71 LYS A N 1
ATOM 525 C CA . LYS A 1 71 ? 8.457 -4.719 -23.471 1.00 92.62 71 LYS A CA 1
ATOM 526 C C . LYS A 1 71 ? 8.600 -3.257 -23.904 1.00 92.62 71 LYS A C 1
ATOM 528 O O . LYS A 1 71 ? 9.228 -2.990 -24.920 1.00 92.62 71 LYS A O 1
ATOM 533 N N . LYS A 1 72 ? 8.010 -2.326 -23.149 1.00 89.12 72 LYS A N 1
ATOM 534 C CA . LYS A 1 72 ? 8.050 -0.884 -23.441 1.00 89.12 72 LYS A CA 1
ATOM 535 C C . LYS A 1 72 ? 9.468 -0.319 -23.427 1.00 89.12 72 LYS A C 1
ATOM 537 O O . LYS A 1 72 ? 9.782 0.517 -24.263 1.00 89.12 72 LYS A O 1
ATOM 542 N N . GLU A 1 73 ? 10.296 -0.761 -22.488 1.00 87.69 73 GLU A N 1
ATOM 543 C CA . GLU A 1 73 ? 11.687 -0.315 -22.386 1.00 87.69 73 GLU A CA 1
ATOM 544 C C . GLU A 1 73 ? 12.548 -0.899 -23.509 1.00 87.69 73 GLU A C 1
ATOM 546 O O . GLU A 1 73 ? 13.297 -0.154 -24.131 1.00 87.69 73 GLU A O 1
ATOM 551 N N . ALA A 1 74 ? 12.355 -2.17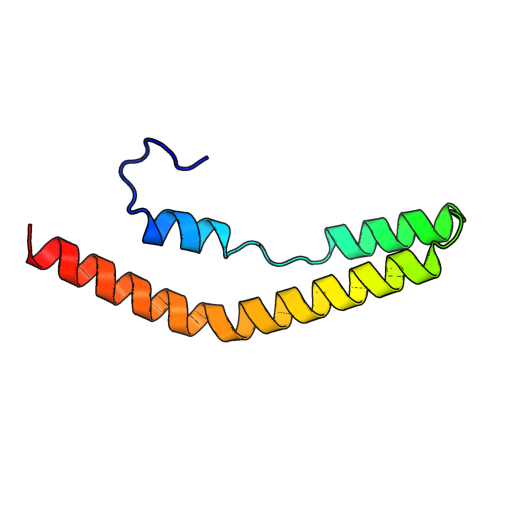5 -23.863 1.00 88.75 74 ALA A N 1
ATOM 552 C CA . ALA A 1 74 ? 13.039 -2.785 -25.005 1.00 88.75 74 ALA A CA 1
ATOM 553 C C . ALA A 1 74 ? 12.682 -2.122 -26.352 1.00 88.75 74 ALA A C 1
ATOM 555 O O . ALA A 1 74 ? 13.544 -1.974 -27.212 1.00 88.75 74 ALA A O 1
ATOM 556 N N . GLU A 1 75 ? 11.421 -1.714 -26.548 1.00 88.25 75 GLU A N 1
ATOM 557 C CA . GLU A 1 75 ? 11.001 -0.953 -27.738 1.00 88.25 75 GLU A CA 1
ATOM 558 C C . GLU A 1 75 ? 11.659 0.434 -27.781 1.00 88.25 75 GLU A C 1
ATOM 560 O O . GLU A 1 75 ? 12.156 0.838 -28.827 1.00 88.25 75 GLU A O 1
ATOM 565 N N . ALA A 1 76 ? 11.710 1.139 -26.647 1.00 83.12 76 ALA A N 1
ATOM 566 C CA . ALA A 1 76 ? 12.323 2.462 -26.567 1.00 83.12 76 ALA A CA 1
ATOM 567 C C . ALA A 1 76 ? 13.843 2.438 -26.817 1.00 83.12 76 ALA A C 1
ATOM 569 O O . ALA A 1 76 ? 14.368 3.377 -27.405 1.00 83.12 76 ALA A O 1
ATOM 570 N N . GLU A 1 77 ? 14.542 1.380 -26.392 1.00 81.50 77 GLU A N 1
ATOM 571 C CA . GLU A 1 77 ? 15.976 1.197 -26.656 1.00 81.50 77 GLU A CA 1
ATOM 572 C C . GLU A 1 77 ? 16.259 0.838 -28.123 1.00 81.50 77 GLU A C 1
ATOM 574 O O . GLU A 1 77 ? 17.272 1.256 -28.669 1.00 81.50 77 GLU A O 1
ATOM 579 N N . ALA A 1 78 ? 15.358 0.108 -28.790 1.00 83.31 78 ALA A N 1
ATOM 580 C CA . ALA A 1 78 ? 15.509 -0.244 -30.204 1.00 83.31 78 ALA A CA 1
ATOM 581 C C . ALA A 1 78 ? 15.238 0.928 -31.172 1.00 83.31 78 ALA A C 1
ATOM 583 O O . ALA A 1 78 ? 15.678 0.880 -32.321 1.00 83.31 78 ALA A O 1
ATOM 584 N N . GLU A 1 79 ? 14.484 1.943 -30.736 1.00 77.81 79 GLU A N 1
ATOM 585 C CA . GLU A 1 79 ? 14.169 3.155 -31.511 1.00 77.81 79 GLU A CA 1
ATOM 586 C C . GLU A 1 79 ? 15.176 4.307 -31.304 1.00 77.81 79 GLU A C 1
ATOM 588 O O . GLU A 1 79 ? 15.102 5.304 -32.029 1.00 77.81 79 GLU A O 1
ATOM 593 N N . ALA A 1 80 ? 16.087 4.189 -30.330 1.00 72.56 80 ALA A N 1
ATOM 594 C CA . ALA A 1 80 ? 17.104 5.187 -29.978 1.00 72.56 80 ALA A CA 1
ATOM 595 C C . ALA A 1 80 ? 18.443 4.951 -30.699 1.00 72.56 80 ALA A C 1
ATOM 597 O O . ALA A 1 80 ? 19.104 5.966 -31.026 1.00 72.56 80 ALA A O 1
#